Protein AF-A0A0K8TQH0-F1 (afdb_monomer_lite)

pLDDT: mean 75.61, std 10.86, range [44.56, 89.31]

InterPro domains:
  IPR016090 Phospholipase A2-like, central domain [PF05826] (31-71)
  IPR033113 Phospholipase A2, histidine active site [PS00118] (59-66)
  IPR036444 Phospholipase A2 domain superfamily [G3DSA:1.20.90.10] (30-75)
  IPR036444 Phospholipase A2 domain superfamily [SSF48619] (31-67)

Structure (mmCIF, N/CA/C/O backbone):
data_AF-A0A0K8TQH0-F1
#
_entry.id   AF-A0A0K8TQH0-F1
#
loop_
_atom_site.group_PDB
_atom_site.id
_atom_site.type_symbol
_atom_site.label_atom_id
_atom_site.label_alt_id
_atom_site.label_comp_id
_atom_site.label_asym_id
_atom_site.label_entity_id
_atom_site.label_seq_id
_atom_site.pdbx_PDB_ins_code
_atom_site.Cartn_x
_atom_site.Cartn_y
_atom_site.Cartn_z
_atom_site.occupancy
_atom_site.B_iso_or_equiv
_atom_site.auth_seq_id
_atom_site.auth_comp_id
_atom_site.auth_asym_id
_atom_site.auth_atom_id
_atom_site.pdbx_PDB_model_num
ATOM 1 N N . MET A 1 1 ? -4.307 -50.012 20.737 1.00 61.50 1 MET A N 1
ATOM 2 C CA . MET A 1 1 ? -4.383 -50.089 19.257 1.00 61.50 1 MET A CA 1
ATOM 3 C C . MET A 1 1 ? -5.422 -49.126 18.681 1.00 61.50 1 MET A C 1
ATOM 5 O O . MET A 1 1 ? -5.078 -48.393 17.767 1.00 61.50 1 MET A 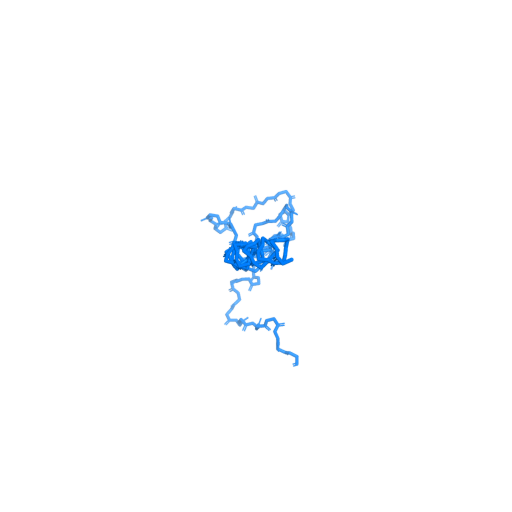O 1
ATOM 9 N N . VAL A 1 2 ? -6.635 -49.038 19.244 1.00 54.69 2 VAL A N 1
ATOM 10 C CA . VAL A 1 2 ? -7.694 -48.114 18.771 1.00 54.69 2 VAL A CA 1
ATOM 11 C C . VAL A 1 2 ? -7.338 -46.624 18.889 1.00 54.69 2 VAL A C 1
ATOM 13 O O . VAL A 1 2 ? -7.553 -45.876 17.944 1.00 54.69 2 VAL A O 1
ATOM 16 N N . TYR A 1 3 ? -6.691 -46.202 19.983 1.00 58.19 3 TYR A N 1
ATOM 17 C CA . TYR A 1 3 ? -6.245 -44.811 20.155 1.00 58.19 3 TYR A CA 1
ATOM 18 C C . TYR A 1 3 ? -5.143 -44.404 19.166 1.00 58.19 3 TYR A C 1
ATOM 20 O O . TYR A 1 3 ? -5.101 -43.253 18.757 1.00 58.19 3 TYR A O 1
ATOM 28 N N . GLY A 1 4 ? -4.310 -45.359 18.732 1.00 64.56 4 GLY A N 1
ATOM 29 C CA . GLY A 1 4 ? -3.250 -45.126 17.745 1.00 64.56 4 GLY A CA 1
ATOM 30 C C . GLY A 1 4 ? -3.795 -44.890 16.334 1.00 64.56 4 GLY A C 1
ATOM 31 O O . GLY A 1 4 ? -3.326 -44.009 15.622 1.00 64.56 4 GLY A O 1
ATOM 32 N N . LEU A 1 5 ? -4.838 -45.629 15.946 1.00 68.12 5 LEU A N 1
ATOM 33 C CA . LEU A 1 5 ? -5.535 -45.411 14.674 1.00 68.12 5 LEU A CA 1
ATOM 34 C C . LEU A 1 5 ? -6.282 -44.070 14.664 1.00 68.12 5 LEU A C 1
ATOM 36 O O . LEU A 1 5 ? -6.252 -43.365 13.660 1.00 68.12 5 LEU A O 1
ATOM 40 N N . MET A 1 6 ? -6.889 -43.686 15.793 1.00 73.00 6 MET A N 1
ATOM 41 C CA . MET A 1 6 ? -7.544 -42.381 15.935 1.00 73.00 6 MET A CA 1
ATOM 42 C C . MET A 1 6 ? -6.540 -41.220 15.886 1.00 73.00 6 MET A C 1
ATOM 44 O O . MET A 1 6 ? -6.805 -40.232 15.212 1.00 73.00 6 MET A O 1
ATOM 48 N N . THR A 1 7 ? -5.363 -41.336 16.514 1.00 72.31 7 THR A N 1
ATOM 49 C CA . THR A 1 7 ? -4.311 -40.306 16.412 1.00 72.31 7 THR A CA 1
ATOM 50 C C . THR A 1 7 ? -3.765 -40.171 14.992 1.00 72.31 7 THR A C 1
ATOM 52 O O . THR A 1 7 ? -3.524 -39.057 14.542 1.00 72.31 7 THR A O 1
ATOM 55 N N . ILE A 1 8 ? -3.620 -41.283 14.260 1.00 76.50 8 ILE A N 1
ATOM 56 C CA . ILE A 1 8 ? -3.184 -41.268 12.854 1.00 76.50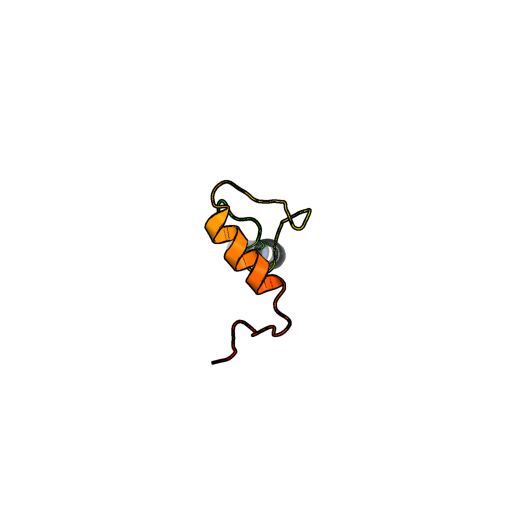 8 ILE A CA 1
ATOM 57 C C . ILE A 1 8 ? -4.236 -40.583 11.971 1.00 76.50 8 ILE A C 1
ATOM 59 O O . ILE A 1 8 ? -3.881 -39.748 11.144 1.00 76.50 8 ILE A O 1
ATOM 63 N N . LEU A 1 9 ? -5.524 -40.874 12.178 1.00 74.44 9 LEU A N 1
ATOM 64 C CA . LEU A 1 9 ? -6.621 -40.244 11.437 1.00 74.44 9 LEU A CA 1
ATOM 65 C C . LEU A 1 9 ? -6.698 -38.731 11.701 1.00 74.44 9 LEU A C 1
ATOM 67 O O . LEU A 1 9 ? -6.850 -37.951 10.766 1.00 74.44 9 LEU A O 1
ATOM 71 N N . ILE A 1 10 ? -6.520 -38.311 12.958 1.00 77.12 10 ILE A N 1
ATOM 72 C CA . ILE A 1 10 ? -6.463 -36.892 13.336 1.00 77.12 10 ILE A CA 1
ATOM 73 C C . ILE A 1 10 ? -5.254 -36.202 12.685 1.00 77.12 10 ILE A C 1
ATOM 75 O O . ILE A 1 10 ? -5.402 -35.105 12.155 1.00 77.12 10 ILE A O 1
ATOM 79 N N . CYS A 1 11 ? -4.078 -36.839 12.670 1.00 78.62 11 CYS A N 1
ATOM 80 C CA . CYS A 1 11 ? -2.889 -36.301 12.003 1.00 78.62 11 CYS A CA 1
ATOM 81 C C . CYS A 1 11 ? -3.084 -36.132 10.492 1.00 78.62 11 CYS A C 1
ATOM 83 O O . CYS A 1 11 ? -2.703 -35.096 9.959 1.00 78.62 11 CYS A O 1
ATOM 85 N N . LEU A 1 12 ? -3.682 -37.108 9.805 1.00 76.88 12 LEU A N 1
ATOM 86 C CA . LEU A 1 12 ? -3.932 -37.016 8.362 1.00 76.88 12 LEU A CA 1
ATOM 87 C C . LEU A 1 12 ? -4.887 -35.858 8.027 1.00 76.88 12 LEU A C 1
ATOM 89 O O . LEU A 1 12 ? -4.561 -35.033 7.177 1.00 76.88 12 LEU A O 1
ATOM 93 N 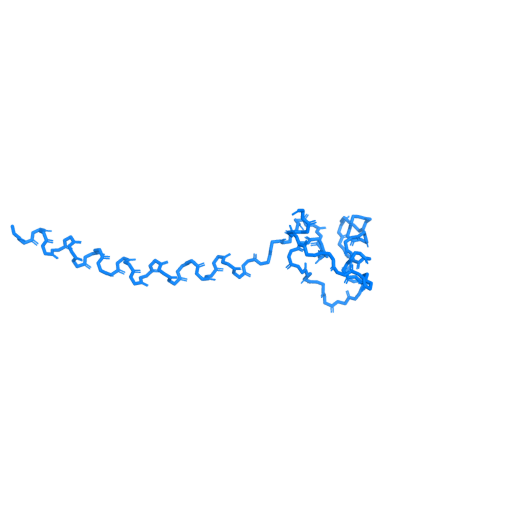N . VAL A 1 13 ? -5.994 -35.722 8.768 1.00 79.62 13 VAL A N 1
ATOM 94 C CA . VAL A 1 13 ? -6.948 -34.606 8.600 1.00 79.62 13 VAL A CA 1
ATOM 95 C C . VAL A 1 13 ? -6.305 -33.250 8.935 1.00 79.62 13 VAL A C 1
ATOM 97 O O . VAL A 1 13 ? -6.562 -32.243 8.269 1.00 79.62 13 VAL A O 1
ATOM 100 N N . ALA A 1 14 ? -5.437 -33.201 9.949 1.00 78.38 14 ALA A N 1
ATOM 101 C CA . ALA A 1 14 ? -4.715 -31.985 10.319 1.00 78.38 14 ALA A CA 1
ATOM 102 C C . ALA A 1 14 ? -3.680 -31.565 9.260 1.00 78.38 14 ALA A C 1
ATOM 104 O O . ALA A 1 14 ? -3.514 -30.374 9.013 1.00 78.38 14 ALA A O 1
ATOM 105 N N . VAL A 1 15 ? -2.996 -32.512 8.609 1.00 72.75 15 VAL A N 1
ATOM 106 C CA . VAL A 1 15 ? -1.994 -32.208 7.569 1.00 72.75 15 VAL A CA 1
ATOM 107 C C . VAL A 1 15 ? -2.645 -31.610 6.315 1.00 72.75 15 VAL A C 1
ATOM 109 O O . VAL A 1 15 ? -2.122 -30.632 5.781 1.00 72.75 15 VAL A O 1
ATOM 112 N N . GLU A 1 16 ? -3.806 -32.118 5.891 1.00 62.91 16 GLU A N 1
ATOM 113 C CA . GLU A 1 16 ? -4.558 -31.585 4.739 1.00 62.91 16 GLU A CA 1
ATOM 114 C C . GLU A 1 16 ? -5.086 -30.162 4.988 1.00 62.91 16 GLU A C 1
ATOM 116 O O . GLU A 1 16 ? -5.007 -29.291 4.121 1.00 62.91 16 GLU A O 1
ATOM 121 N N . SER A 1 17 ? -5.579 -29.895 6.199 1.00 70.56 17 SER A N 1
ATOM 122 C CA . SER A 1 17 ? -6.099 -28.576 6.585 1.00 70.56 17 SER A CA 1
ATOM 123 C C . SER A 1 17 ? -4.997 -27.545 6.868 1.00 70.56 17 SER A C 1
ATOM 125 O O . SER A 1 17 ? -5.186 -26.349 6.631 1.00 70.56 17 SER A O 1
ATOM 127 N N . PHE A 1 18 ? -3.816 -27.983 7.313 1.00 62.25 18 PHE A N 1
ATOM 128 C CA . PHE A 1 18 ? -2.688 -27.098 7.608 1.00 62.25 18 PHE A CA 1
ATOM 129 C C . PHE A 1 18 ? -2.052 -26.492 6.348 1.00 62.25 18 PHE A C 1
ATOM 131 O O . PHE A 1 18 ? -1.703 -25.308 6.346 1.00 62.25 18 PHE A O 1
ATOM 138 N N . GLN A 1 19 ? -1.941 -27.252 5.255 1.00 65.69 19 GLN A N 1
ATOM 139 C CA . GLN A 1 19 ? -1.349 -26.757 4.002 1.00 65.69 19 GLN A CA 1
ATOM 140 C C . GLN A 1 19 ? -2.153 -25.598 3.390 1.00 65.69 19 GLN A C 1
ATOM 142 O O . GLN A 1 19 ? -1.561 -24.650 2.876 1.00 65.69 19 GLN A O 1
ATOM 147 N N . PHE A 1 20 ? -3.481 -25.624 3.522 1.00 62.12 20 PHE A N 1
ATOM 148 C CA . PHE A 1 20 ? -4.364 -24.557 3.042 1.00 62.12 20 PHE A CA 1
ATOM 149 C C . PHE A 1 20 ? -4.220 -23.256 3.851 1.00 62.12 20 PHE A C 1
ATOM 151 O O . PHE A 1 20 ? -4.262 -22.155 3.299 1.00 62.12 20 PHE A O 1
ATOM 158 N N . SER A 1 21 ? -3.983 -23.368 5.162 1.00 61.44 21 SER A N 1
ATOM 159 C CA . SER A 1 21 ? -3.798 -22.197 6.029 1.00 61.44 21 SER A CA 1
ATOM 160 C C . SER A 1 21 ? -2.522 -21.404 5.703 1.00 61.44 21 SER A C 1
ATOM 162 O O . SER A 1 21 ? -2.526 -20.177 5.765 1.00 61.44 21 SER A O 1
ATOM 164 N N . GLN A 1 22 ? -1.447 -22.073 5.268 1.00 64.38 22 GLN A N 1
ATOM 165 C CA . GLN A 1 22 ? -0.193 -21.404 4.900 1.00 64.38 22 GLN A CA 1
ATOM 166 C C . GLN A 1 22 ? -0.277 -20.606 3.593 1.00 64.38 22 GLN A C 1
ATOM 168 O O . GLN A 1 22 ? 0.430 -19.607 3.453 1.00 64.38 22 GLN A O 1
ATOM 173 N N . SER A 1 23 ? -1.112 -21.018 2.632 1.00 59.25 23 SER A N 1
ATOM 174 C CA . SER A 1 23 ? -1.284 -20.265 1.382 1.00 59.25 23 SER A CA 1
ATOM 175 C C . SER A 1 23 ? -1.996 -18.930 1.595 1.00 59.25 23 SER A C 1
ATOM 177 O O . SER A 1 23 ? -1.631 -17.956 0.946 1.00 59.25 23 SER A O 1
ATOM 179 N N . LEU A 1 24 ? -2.945 -18.861 2.536 1.00 64.88 24 LEU A N 1
ATOM 180 C CA . LEU A 1 24 ? -3.697 -17.633 2.814 1.00 64.88 24 LEU A CA 1
ATOM 181 C C . LEU A 1 24 ? -2.851 -16.574 3.535 1.00 64.88 24 LEU A C 1
ATOM 183 O O . LEU A 1 24 ? -2.971 -15.388 3.243 1.00 64.88 24 LEU A O 1
ATOM 187 N N . 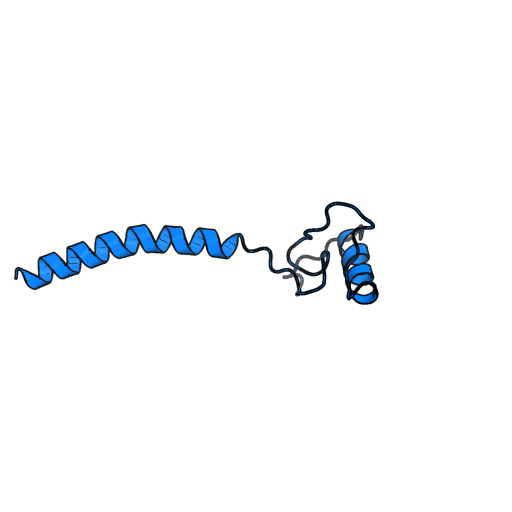GLU A 1 25 ? -1.939 -16.980 4.422 1.00 61.84 25 GLU A N 1
ATOM 188 C CA . GLU A 1 25 ? -1.051 -16.024 5.103 1.00 61.84 25 GLU A CA 1
ATOM 189 C C . GLU A 1 25 ? 0.023 -15.437 4.170 1.00 61.84 25 GLU A C 1
ATOM 191 O O . GLU A 1 25 ? 0.467 -14.309 4.378 1.00 61.84 25 GLU A O 1
ATOM 196 N N . ARG A 1 26 ? 0.411 -16.148 3.101 1.00 57.94 26 ARG A N 1
ATOM 197 C CA . ARG A 1 26 ? 1.339 -15.625 2.080 1.00 57.94 26 ARG A CA 1
ATOM 198 C C . ARG A 1 26 ? 0.732 -14.537 1.194 1.00 57.94 26 ARG A C 1
ATOM 200 O O . ARG A 1 26 ? 1.484 -13.750 0.630 1.00 57.94 26 ARG A O 1
ATOM 207 N N . GLU A 1 27 ? -0.593 -14.472 1.080 1.00 61.25 27 GLU A N 1
ATOM 208 C CA . GLU A 1 27 ? -1.284 -13.453 0.275 1.00 61.25 27 GLU A CA 1
ATOM 209 C C . GLU A 1 27 ? -1.494 -12.133 1.035 1.00 61.25 27 GLU A C 1
ATOM 211 O O . GLU A 1 27 ? -1.976 -11.136 0.492 1.00 61.25 27 GLU A O 1
ATOM 216 N N . LYS A 1 28 ? -1.104 -12.081 2.311 1.00 61.69 28 LYS A N 1
ATOM 217 C CA . LYS A 1 28 ? -1.180 -10.861 3.104 1.00 61.69 28 LYS A CA 1
ATOM 218 C C . LYS A 1 28 ? -0.102 -9.890 2.627 1.00 61.69 28 LYS A C 1
ATOM 220 O O . LYS A 1 28 ? 1.033 -9.931 3.096 1.00 61.69 28 LYS A O 1
ATOM 225 N N . ARG A 1 29 ? -0.461 -9.006 1.686 1.00 67.38 29 ARG A N 1
ATOM 226 C CA . ARG A 1 29 ? 0.368 -7.859 1.284 1.00 67.38 29 ARG A CA 1
ATOM 227 C C . ARG A 1 29 ? 0.829 -7.139 2.548 1.00 67.38 29 ARG A C 1
ATOM 229 O O . ARG A 1 29 ? 0.021 -6.575 3.287 1.00 67.38 29 ARG A O 1
ATOM 236 N N . GLN A 1 30 ? 2.126 -7.219 2.830 1.00 80.31 30 GLN A N 1
ATOM 237 C CA . GLN A 1 30 ? 2.714 -6.633 4.024 1.00 80.31 30 GLN A CA 1
ATOM 238 C C . GLN A 1 30 ? 2.881 -5.130 3.792 1.00 80.31 30 GLN A C 1
ATOM 240 O O . GLN A 1 30 ? 3.965 -4.672 3.445 1.00 80.31 30 GLN A O 1
ATOM 245 N N . ILE A 1 31 ? 1.782 -4.389 3.927 1.00 86.31 31 ILE A N 1
ATOM 246 C CA . ILE A 1 31 ? 1.756 -2.927 3.867 1.00 86.31 31 ILE A CA 1
ATOM 247 C C . ILE A 1 31 ? 1.939 -2.362 5.275 1.00 86.31 31 ILE A C 1
ATOM 249 O O . ILE A 1 31 ? 1.357 -2.860 6.247 1.00 86.31 31 ILE A O 1
ATOM 253 N N . VAL A 1 32 ? 2.745 -1.311 5.399 1.00 85.19 32 VAL A N 1
ATOM 254 C CA . VAL A 1 32 ? 2.936 -0.596 6.662 1.00 85.19 32 VAL A CA 1
ATOM 255 C C . VAL A 1 32 ? 1.622 0.084 7.060 1.00 85.19 32 VAL A C 1
ATOM 257 O O . VAL A 1 32 ? 0.968 0.754 6.262 1.00 85.19 32 VAL A O 1
ATOM 260 N N . LYS A 1 33 ? 1.203 -0.086 8.319 1.00 83.75 33 LYS A N 1
ATOM 261 C CA . LYS A 1 33 ? -0.048 0.506 8.816 1.00 83.75 33 LYS A CA 1
ATOM 262 C C . LYS A 1 33 ? -0.032 2.025 8.638 1.00 83.75 33 LYS A C 1
ATOM 264 O O . LYS A 1 33 ? 0.895 2.684 9.095 1.00 83.75 33 LYS A O 1
ATOM 269 N N . GLY A 1 34 ? -1.094 2.562 8.040 1.00 82.88 34 GLY A N 1
ATOM 270 C CA . GLY A 1 34 ? -1.224 3.999 7.789 1.00 82.88 34 GLY A CA 1
ATOM 271 C C . GLY A 1 34 ? -0.495 4.493 6.538 1.00 82.88 34 GLY A C 1
ATOM 272 O O . GLY A 1 34 ? -0.407 5.703 6.367 1.00 82.88 34 GLY A O 1
ATOM 273 N N . THR A 1 35 ? -0.023 3.578 5.685 1.00 85.38 35 THR A N 1
ATOM 274 C CA . THR A 1 35 ? 0.525 3.828 4.338 1.00 85.38 35 THR A CA 1
ATOM 275 C C . THR A 1 35 ? -0.241 2.974 3.326 1.00 85.38 35 THR A C 1
ATOM 277 O O . THR A 1 35 ? -0.818 1.949 3.711 1.00 85.38 35 THR A O 1
ATOM 280 N N . LYS A 1 36 ? -0.271 3.374 2.056 1.00 89.31 36 LYS A N 1
ATOM 281 C CA . LYS A 1 36 ? -0.801 2.551 0.957 1.00 89.31 36 LYS A CA 1
ATOM 282 C C . LYS A 1 36 ? 0.287 2.073 0.004 1.00 89.31 36 LYS A C 1
ATOM 284 O O . LYS A 1 36 ? 0.087 1.062 -0.667 1.00 89.31 36 LYS A O 1
ATOM 289 N N . TRP A 1 37 ? 1.435 2.739 -0.006 1.00 88.56 37 TRP A N 1
ATOM 290 C CA . TRP A 1 37 ? 2.535 2.495 -0.932 1.00 88.56 37 TRP A CA 1
ATOM 291 C C . TRP A 1 37 ? 3.702 1.737 -0.299 1.00 88.56 37 TRP A C 1
ATOM 293 O O . TRP A 1 37 ? 4.470 1.092 -0.999 1.00 88.56 37 TRP A O 1
ATOM 303 N N . CYS A 1 38 ? 3.858 1.777 1.026 1.00 87.56 38 CYS A N 1
ATOM 304 C CA . CYS A 1 38 ? 5.005 1.148 1.677 1.00 87.56 38 CYS A CA 1
ATOM 305 C C . CYS A 1 38 ? 4.749 -0.336 1.979 1.00 87.56 38 CYS A C 1
ATOM 307 O O . CYS A 1 38 ? 4.105 -0.668 2.979 1.00 87.56 38 CYS A O 1
ATOM 309 N N . GLY A 1 39 ? 5.303 -1.244 1.172 1.00 84.56 39 GLY A N 1
ATOM 310 C CA . GLY A 1 39 ? 5.262 -2.677 1.453 1.00 84.56 39 GLY A CA 1
ATOM 311 C C . GLY A 1 39 ? 5.622 -3.565 0.269 1.00 84.56 39 GLY A C 1
ATOM 312 O O . GLY A 1 39 ? 6.312 -3.158 -0.659 1.00 84.56 39 GLY A O 1
ATOM 313 N N . ASN A 1 40 ? 5.171 -4.820 0.317 1.00 83.12 40 ASN A N 1
ATOM 314 C CA . ASN A 1 40 ? 5.337 -5.744 -0.804 1.00 83.12 40 ASN A CA 1
ATOM 315 C C . ASN A 1 40 ? 4.306 -5.404 -1.900 1.00 83.12 40 ASN A C 1
ATOM 317 O O . ASN A 1 40 ? 3.214 -5.979 -1.936 1.00 83.12 40 ASN A O 1
ATOM 321 N N . GLY A 1 41 ? 4.656 -4.432 -2.747 1.00 81.75 41 GLY A N 1
ATOM 322 C CA . GLY A 1 41 ? 3.733 -3.728 -3.642 1.00 81.75 41 GLY A CA 1
ATOM 323 C C . GLY A 1 41 ? 2.950 -2.633 -2.908 1.00 81.75 41 GLY A C 1
ATOM 324 O O . GLY A 1 41 ? 3.291 -2.269 -1.785 1.00 81.75 41 GLY A O 1
ATOM 325 N N . ASN A 1 42 ? 1.855 -2.167 -3.509 1.00 85.38 42 ASN A N 1
ATOM 326 C CA . ASN A 1 42 ? 0.970 -1.152 -2.934 1.00 85.38 42 ASN A CA 1
ATOM 327 C C . ASN A 1 42 ? -0.509 -1.602 -2.927 1.00 85.38 42 ASN A C 1
ATOM 329 O O . ASN A 1 42 ? -0.889 -2.625 -3.512 1.00 85.38 42 ASN A O 1
ATOM 333 N N . ILE A 1 43 ? -1.335 -0.880 -2.169 1.00 88.31 43 ILE A N 1
ATOM 334 C CA . ILE A 1 43 ? -2.798 -1.048 -2.054 1.00 88.31 43 ILE A CA 1
ATOM 335 C C . ILE A 1 43 ? -3.549 0.237 -2.436 1.00 88.31 43 ILE A C 1
ATOM 337 O O . ILE A 1 43 ? -4.715 0.384 -2.078 1.00 88.31 43 ILE A O 1
ATOM 341 N N . ALA A 1 44 ? -2.862 1.182 -3.078 1.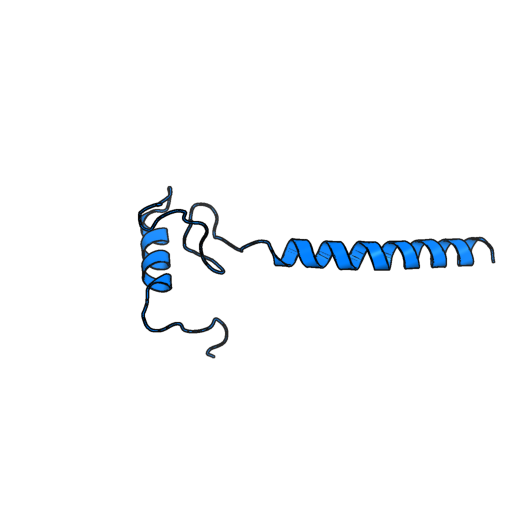00 86.81 44 ALA A N 1
ATOM 342 C CA . ALA A 1 44 ? -3.448 2.428 -3.545 1.00 86.81 44 ALA A CA 1
ATOM 343 C C . ALA A 1 44 ? -4.341 2.161 -4.761 1.00 86.81 44 ALA A C 1
ATOM 345 O O . ALA A 1 44 ? -3.946 1.416 -5.660 1.00 86.81 44 ALA A O 1
ATOM 346 N N . ASP A 1 45 ? -5.534 2.757 -4.781 1.00 86.94 45 ASP A N 1
ATOM 347 C CA . ASP A 1 45 ? -6.431 2.652 -5.939 1.00 86.94 45 ASP A CA 1
ATOM 348 C C . ASP A 1 45 ? -5.960 3.570 -7.083 1.00 86.94 45 ASP A C 1
ATOM 350 O O . ASP A 1 45 ? -6.082 3.218 -8.254 1.00 86.94 45 ASP A O 1
ATOM 354 N N . ASP A 1 46 ? -5.353 4.711 -6.731 1.00 84.62 46 ASP A N 1
ATOM 355 C CA . ASP A 1 46 ? -4.871 5.748 -7.645 1.00 84.62 46 ASP A CA 1
ATOM 356 C C . ASP A 1 46 ? -3.546 6.362 -7.159 1.00 84.62 46 ASP A C 1
ATOM 358 O O . ASP A 1 46 ? -3.212 6.300 -5.978 1.00 84.62 46 ASP A O 1
ATOM 362 N N . TYR A 1 47 ? -2.803 7.027 -8.053 1.00 82.19 47 TYR A N 1
ATOM 363 C CA . TYR A 1 47 ? -1.505 7.652 -7.739 1.00 82.19 47 TYR A CA 1
ATOM 364 C C . TYR A 1 47 ? -1.563 8.654 -6.568 1.00 82.19 47 TYR A C 1
ATOM 366 O O . TYR A 1 47 ? -0.632 8.746 -5.766 1.00 82.19 47 TYR A O 1
ATOM 374 N N . ASP A 1 48 ? -2.663 9.396 -6.446 1.00 81.81 48 ASP A N 1
ATOM 375 C CA . ASP A 1 48 ? -2.863 10.412 -5.403 1.00 81.81 48 ASP A CA 1
ATOM 376 C C . ASP A 1 48 ? -3.631 9.891 -4.182 1.00 81.81 48 ASP A C 1
ATOM 378 O O . ASP A 1 48 ? -4.015 10.666 -3.304 1.00 81.81 48 ASP A O 1
ATOM 382 N N . ASP A 1 49 ? -3.835 8.576 -4.097 1.00 80.19 49 ASP A N 1
ATOM 383 C CA . ASP A 1 49 ? -4.479 7.928 -2.963 1.00 80.19 49 ASP A CA 1
ATOM 384 C C . ASP A 1 49 ? -3.515 7.858 -1.768 1.00 80.19 49 ASP A C 1
ATOM 386 O O . ASP A 1 49 ? -2.822 6.865 -1.521 1.00 80.19 49 ASP A O 1
ATOM 390 N N . LEU A 1 50 ? -3.429 8.986 -1.065 1.00 74.38 50 LEU A N 1
ATOM 391 C CA . LEU A 1 50 ? -2.548 9.222 0.071 1.00 74.38 50 LEU A CA 1
ATOM 392 C C . LEU A 1 50 ? -3.321 9.108 1.391 1.00 74.38 50 LEU A C 1
ATOM 394 O O . LEU A 1 50 ? -4.498 9.457 1.498 1.00 74.38 50 LEU A O 1
ATOM 398 N N . VAL A 1 51 ? -2.644 8.612 2.426 1.00 78.94 51 VAL A N 1
ATOM 399 C CA . VAL A 1 51 ? -3.215 8.388 3.766 1.00 78.94 51 VAL A CA 1
ATOM 400 C C . VAL A 1 51 ? -2.553 9.265 4.832 1.00 78.94 51 VAL A C 1
ATOM 402 O O . VAL A 1 51 ? -1.728 10.115 4.533 1.00 78.94 51 VAL A O 1
ATOM 405 N N . LEU A 1 52 ? -2.929 9.071 6.102 1.00 76.56 52 LEU A N 1
ATOM 406 C CA . LEU A 1 52 ? -2.512 9.886 7.252 1.00 76.56 52 LEU A CA 1
ATOM 407 C C . LEU A 1 52 ? -0.990 10.119 7.352 1.00 76.56 52 LEU A C 1
ATOM 409 O O . LEU A 1 52 ? -0.576 11.178 7.814 1.00 76.56 52 LEU A O 1
ATOM 413 N N . LEU A 1 53 ? -0.163 9.153 6.933 1.00 79.69 53 LEU A N 1
ATOM 414 C CA . LEU A 1 53 ? 1.296 9.302 6.839 1.00 79.69 53 LEU A CA 1
ATOM 415 C C . LEU A 1 53 ? 1.742 9.709 5.428 1.00 79.69 53 LEU A C 1
ATOM 417 O O . LEU A 1 53 ? 2.677 9.131 4.876 1.00 79.69 53 LEU A O 1
ATOM 421 N N . GLU A 1 54 ? 1.078 10.715 4.863 1.00 81.44 54 GLU A N 1
ATOM 422 C CA . GLU A 1 54 ? 1.239 11.166 3.479 1.00 81.44 54 GLU A CA 1
ATOM 423 C C . GLU A 1 54 ? 2.708 11.384 3.086 1.00 81.44 54 GLU A C 1
ATOM 425 O O . GLU A 1 54 ? 3.137 10.932 2.029 1.00 81.44 54 GLU A O 1
ATOM 430 N N . ASP A 1 55 ? 3.507 12.019 3.945 1.00 84.44 55 ASP A N 1
ATOM 431 C CA . ASP A 1 55 ? 4.914 12.308 3.646 1.00 84.44 55 ASP A CA 1
ATOM 432 C C . ASP A 1 55 ? 5.778 11.045 3.529 1.00 84.44 55 ASP A C 1
ATOM 434 O O . ASP A 1 55 ? 6.679 10.981 2.696 1.00 84.44 55 ASP A O 1
ATOM 438 N N . THR A 1 56 ? 5.496 10.019 4.337 1.00 84.75 56 THR A N 1
ATOM 439 C CA . THR A 1 56 ? 6.197 8.726 4.237 1.00 84.75 56 THR A CA 1
ATOM 440 C C . THR A 1 56 ? 5.698 7.937 3.034 1.00 84.75 56 THR A C 1
ATOM 442 O O . THR A 1 56 ? 6.485 7.328 2.312 1.00 84.75 56 THR A O 1
ATOM 445 N N . ASP A 1 57 ? 4.392 7.986 2.792 1.00 87.88 57 ASP A N 1
ATOM 446 C CA . ASP A 1 57 ? 3.740 7.284 1.694 1.00 87.88 57 ASP A CA 1
ATOM 447 C C . ASP A 1 57 ? 4.195 7.817 0.326 1.00 87.88 57 ASP A C 1
ATOM 449 O O . ASP A 1 57 ? 4.433 7.037 -0.592 1.00 87.88 57 ASP A O 1
ATOM 453 N N . LYS A 1 58 ? 4.445 9.131 0.217 1.00 87.75 58 LYS A N 1
ATOM 454 C CA . LYS A 1 58 ? 5.052 9.772 -0.964 1.00 87.75 58 LYS A CA 1
ATOM 455 C C . LYS A 1 58 ? 6.412 9.177 -1.319 1.00 87.75 58 LYS A C 1
ATOM 457 O O . LYS A 1 58 ? 6.661 8.917 -2.492 1.00 87.75 58 LYS A O 1
ATOM 462 N N . CYS A 1 59 ? 7.277 8.940 -0.332 1.00 87.38 59 CYS A N 1
ATOM 463 C CA . CYS A 1 59 ? 8.592 8.342 -0.573 1.00 87.38 59 CYS A CA 1
ATOM 464 C C . CYS A 1 59 ? 8.472 6.921 -1.138 1.00 87.38 59 CYS A C 1
ATOM 466 O O . CYS A 1 59 ? 9.200 6.562 -2.059 1.00 87.38 59 CYS A O 1
ATOM 468 N N . CYS A 1 60 ? 7.540 6.125 -0.610 1.00 88.00 60 CYS A N 1
ATOM 469 C CA . CYS A 1 60 ? 7.288 4.771 -1.100 1.00 88.00 60 CYS A CA 1
ATOM 470 C C . CYS A 1 60 ? 6.621 4.769 -2.480 1.00 88.00 60 CYS A C 1
ATOM 472 O O . CYS A 1 60 ? 6.962 3.946 -3.322 1.00 88.00 60 CYS A O 1
ATOM 474 N N . ARG A 1 61 ? 5.731 5.729 -2.752 1.00 89.31 61 ARG A N 1
ATOM 475 C CA . ARG A 1 61 ? 5.126 5.913 -4.075 1.00 89.31 61 ARG A CA 1
ATOM 476 C C . ARG A 1 61 ? 6.170 6.233 -5.138 1.00 89.31 61 ARG A C 1
ATOM 478 O O . ARG A 1 61 ? 6.145 5.632 -6.207 1.00 89.31 61 ARG A O 1
ATOM 485 N N . GLU A 1 62 ? 7.075 7.166 -4.848 1.00 88.25 62 GLU A N 1
ATOM 486 C CA . GLU A 1 62 ? 8.165 7.531 -5.759 1.00 88.25 62 GLU A CA 1
ATOM 487 C C . GLU A 1 62 ? 9.121 6.349 -5.975 1.00 88.25 62 GLU A C 1
ATOM 489 O O . GLU A 1 62 ? 9.549 6.084 -7.093 1.00 88.25 62 GLU A O 1
ATOM 494 N N . HIS A 1 63 ? 9.408 5.593 -4.911 1.00 87.12 63 HIS A N 1
ATOM 495 C CA . HIS A 1 63 ? 10.196 4.365 -4.985 1.00 87.12 63 HIS A CA 1
ATOM 496 C C . HIS A 1 63 ? 9.556 3.318 -5.913 1.00 87.12 63 HIS A C 1
ATOM 498 O O . HIS A 1 63 ? 10.248 2.758 -6.760 1.00 87.12 63 HIS A O 1
ATOM 504 N N . ASP A 1 64 ? 8.244 3.094 -5.802 1.00 84.38 64 ASP A N 1
ATOM 505 C CA . ASP A 1 64 ? 7.499 2.166 -6.664 1.00 84.38 64 ASP A CA 1
ATOM 506 C C . ASP A 1 64 ? 7.471 2.607 -8.139 1.00 84.38 64 ASP A C 1
ATOM 508 O O . ASP A 1 64 ? 7.352 1.763 -9.027 1.00 84.38 64 ASP A O 1
ATOM 512 N N . HIS A 1 65 ? 7.596 3.911 -8.408 1.00 87.00 65 HIS A N 1
ATOM 513 C CA . HIS A 1 65 ? 7.625 4.491 -9.758 1.00 87.00 65 HIS A CA 1
ATOM 514 C C . HIS A 1 65 ? 9.041 4.747 -10.286 1.00 87.00 65 HIS A C 1
ATOM 516 O O . HIS A 1 65 ? 9.209 5.389 -11.323 1.00 87.00 65 HIS A O 1
ATOM 522 N N . CYS A 1 66 ? 10.073 4.253 -9.604 1.00 85.94 66 CYS A N 1
ATOM 523 C CA . CYS A 1 66 ? 11.435 4.374 -10.092 1.00 85.94 66 CYS A CA 1
ATOM 524 C C . CYS A 1 66 ? 11.657 3.467 -11.314 1.00 85.94 66 CYS A C 1
ATOM 526 O O . CYS A 1 66 ? 11.302 2.289 -11.302 1.00 85.94 66 CYS A O 1
ATOM 528 N N . ASP A 1 67 ? 12.342 3.980 -12.341 1.00 81.69 67 ASP A N 1
ATOM 529 C CA . ASP A 1 67 ? 12.743 3.193 -13.522 1.00 81.69 67 ASP A CA 1
ATOM 530 C C . ASP A 1 67 ? 13.681 2.021 -13.168 1.00 81.69 67 ASP A C 1
ATOM 532 O O . ASP A 1 67 ? 13.881 1.095 -13.959 1.00 81.69 67 ASP A O 1
ATOM 536 N N . VAL A 1 68 ? 14.283 2.065 -11.976 1.00 76.56 68 VAL A N 1
ATOM 537 C CA . VAL A 1 68 ? 15.199 1.052 -11.460 1.00 76.56 68 VAL A CA 1
ATOM 538 C C . VAL A 1 68 ? 14.534 0.313 -10.306 1.00 76.56 68 VAL A C 1
ATOM 540 O O . VAL A 1 68 ? 14.487 0.795 -9.178 1.00 76.56 68 VAL A O 1
ATOM 543 N N . ILE A 1 69 ? 14.082 -0.908 -10.582 1.00 73.88 69 ILE A N 1
ATOM 544 C CA . ILE A 1 69 ? 13.547 -1.803 -9.555 1.00 73.88 69 ILE A CA 1
ATOM 545 C C . ILE A 1 69 ? 14.705 -2.600 -8.959 1.00 73.88 69 ILE A C 1
ATOM 547 O O . ILE A 1 69 ? 15.269 -3.487 -9.606 1.00 73.88 69 ILE A O 1
ATOM 551 N N . ILE A 1 70 ? 15.055 -2.290 -7.712 1.00 70.25 70 ILE A N 1
ATOM 552 C CA . ILE A 1 70 ? 16.045 -3.049 -6.949 1.00 70.25 70 ILE A CA 1
ATOM 553 C C . ILE A 1 70 ? 15.301 -4.131 -6.154 1.00 70.25 70 ILE A C 1
ATOM 555 O O . ILE A 1 70 ? 14.506 -3.801 -5.272 1.00 70.25 70 ILE A O 1
ATOM 559 N N . PRO A 1 71 ? 15.508 -5.428 -6.444 1.00 67.38 71 PRO A N 1
ATOM 560 C CA . PRO A 1 71 ? 14.834 -6.480 -5.703 1.00 67.38 71 PRO A CA 1
ATOM 561 C C . PRO A 1 71 ? 15.350 -6.527 -4.261 1.00 67.38 71 PRO A C 1
ATOM 563 O O . PRO A 1 71 ? 16.526 -6.287 -3.996 1.00 67.38 71 PRO A O 1
ATOM 566 N N . ILE A 1 72 ? 14.476 -6.918 -3.331 1.00 63.84 72 ILE A N 1
ATOM 567 C CA . ILE A 1 72 ? 14.734 -7.022 -1.880 1.00 63.84 72 ILE A CA 1
ATOM 568 C C . ILE A 1 72 ? 15.923 -7.927 -1.481 1.00 63.84 72 ILE A C 1
ATOM 570 O O . ILE A 1 72 ? 16.236 -8.045 -0.300 1.00 63.84 72 ILE A O 1
ATOM 574 N N . ASN A 1 73 ? 16.589 -8.573 -2.442 1.00 58.41 73 ASN A N 1
ATOM 575 C CA . ASN A 1 73 ? 17.736 -9.460 -2.262 1.00 58.41 73 ASN A CA 1
ATOM 576 C C . ASN A 1 73 ? 19.003 -9.013 -3.020 1.00 58.41 73 ASN A C 1
ATOM 578 O O . ASN A 1 73 ? 19.878 -9.840 -3.259 1.00 58.41 73 ASN A O 1
ATOM 582 N N . SER A 1 74 ? 19.128 -7.744 -3.411 1.00 56.12 74 SER A N 1
ATOM 583 C CA . SER A 1 74 ? 20.288 -7.231 -4.157 1.00 56.12 74 SER A CA 1
ATOM 584 C C . SER A 1 74 ? 21.557 -7.001 -3.305 1.00 56.12 74 SER A C 1
ATOM 586 O O . SER A 1 74 ? 22.292 -6.046 -3.559 1.00 56.12 74 SER A O 1
ATOM 588 N N . SER A 1 75 ? 21.793 -7.815 -2.269 1.00 44.56 75 SER A N 1
ATOM 589 C CA . SER A 1 75 ? 23.008 -7.784 -1.427 1.00 44.56 75 SER A CA 1
ATOM 590 C C . SER A 1 75 ? 23.984 -8.890 -1.801 1.00 44.56 75 SER A C 1
ATOM 592 O O . SER A 1 75 ? 23.510 -10.018 -2.059 1.00 44.56 75 SER A O 1
#

Organism: Tabanus bromius (NCBI:txid304241)

Radius of gyration: 21.1 Å; chains: 1; bounding box: 31×62×34 Å

Secondary structure (DSSP, 8-state):
-HHHHHHHHHHHHHHHHHHHHHHHHHT---BPTT-SSSBSS---SSTT---TTHHHHHHHHHHHT-SS---TT--

Foldseek 3Di:
DVVVVVVVVVVVVCVVVVVVVVVVVVPPFPADPQEQQPTPGGNAPDLPRHGPPRVVNVVSSVLNVDPDDDDPPND

Sequence (75 aa):
MVYGLMTILICLVAVESFQFSQSLEREKRQIVKGTKWCGNGNIADDYDDLVLLEDT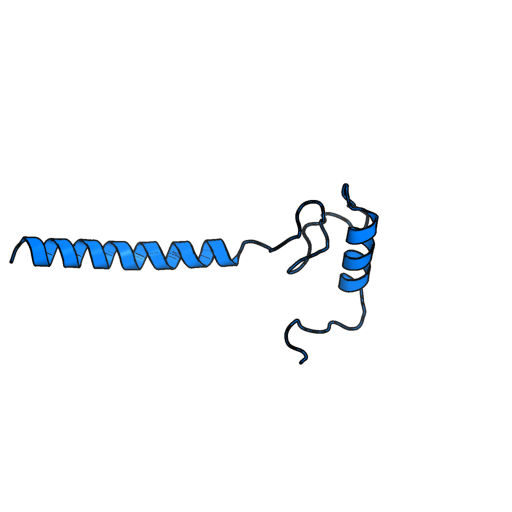DKCCREHDHCDVIIPINSS